Protein AF-A0A976DZR1-F1 (afdb_monomer)

Radius of gyration: 24.5 Å; Cα contacts (8 Å, |Δi|>4): 104; chains: 1; bounding box: 74×26×66 Å

Solvent-accessible surface area (backbone atoms only — not comparable to full-atom values): 6446 Å² total; per-residue (Å²): 135,86,80,87,80,67,80,66,65,65,58,56,63,63,57,64,70,70,69,59,78,80,74,78,88,52,82,44,44,59,67,32,44,51,52,14,53,54,25,48,75,69,68,35,23,69,60,14,25,54,23,19,54,58,19,30,75,50,37,74,83,40,61,70,42,53,50,51,25,41,55,17,28,50,70,68,71,46,60,77,64,21,72,38,91,96,42,32,72,59,33,46,51,54,47,23,52,53,33,40,74,75,68,37,51,65,68,17,44,60,67,73,71,111

Secondary structure (DSSP, 8-state):
------SSHHHHHHHGGGSS------SS-HHHHHHHHHHHHTT-HHHHHHHHHHHHTT-TT-HHHHHHHHHHHHHHT--GGGG-TTTHHHHHHHHHHHHHHTT-HHHHHHHHH-

Mean predicted aligned error: 11.4 Å

Nearest PDB structures (foldseek):
  6v8e-assembly2_F  TM=7.182E-01  e=2.861E-02  synthetic construct
  5lyn-assembly1_B  TM=6.765E-01  e=1.027E-01  Saccharomyces cerevisiae
  3fp4-assembly1_A  TM=6.500E-01  e=1.142E-01  Saccharomyces cerevisiae
  9f8w-assembly2_B  TM=6.121E-01  e=4.322E-01  Trypanosoma brucei
  4i1a-assembly3_A  TM=5.274E-01  e=3.635E+00  Bacillus subtilis subsp. subtilis str. 168

pLDDT: mean 82.34, std 17.87, range [44.31, 98.06]

Sequence (114 aa):
MPHPLSRTLTALALAAVLATPLRAEGDGDAGAYLAARVAESQNDFRAAAGWYGKAILADSGNLRLLEGALLSELGNGDFAIAATKGLEAFGLYHKALALASVGDLEGADEILSG

Foldseek 3Di:
DDDDDDPPVVVVVVVVVPPPPPPPPDLFPVVLCVQLVVCVVVLVLVSNLVSLVRRCVSPVPDVVSLVSNLVSCVSVVHLPSCVPPPNVVVSLQSNLV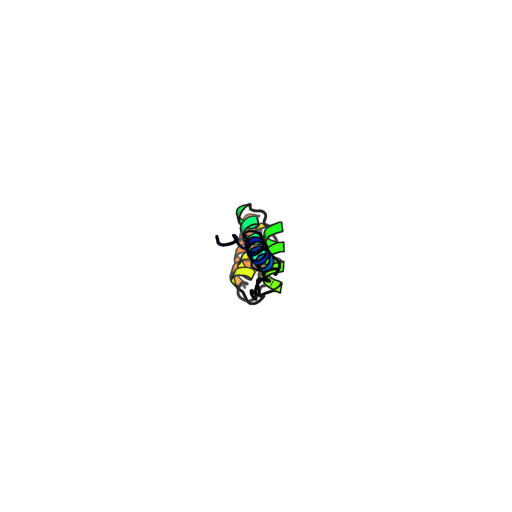VCVVVVNPVSSCVSVVD

Structure (mmCIF, N/CA/C/O backbone):
data_AF-A0A976DZR1-F1
#
_entry.id   AF-A0A976DZR1-F1
#
loop_
_atom_site.group_PDB
_atom_site.id
_atom_site.type_symbol
_atom_site.label_atom_id
_atom_site.label_alt_id
_atom_site.label_comp_id
_atom_site.label_asym_id
_atom_site.label_entity_id
_atom_site.label_seq_id
_atom_site.pdbx_PDB_ins_code
_atom_site.Cartn_x
_atom_site.Cartn_y
_atom_site.Cartn_z
_atom_site.occupancy
_atom_site.B_iso_or_equiv
_atom_site.auth_seq_id
_atom_site.auth_comp_id
_atom_site.auth_asym_id
_atom_site.auth_atom_id
_atom_site.pdbx_PDB_model_num
ATOM 1 N N . MET A 1 1 ? 58.078 -3.051 -47.154 1.00 47.75 1 MET A N 1
ATOM 2 C CA . MET A 1 1 ? 57.253 -2.023 -46.483 1.00 47.75 1 MET A CA 1
ATOM 3 C C . MET A 1 1 ? 55.889 -2.639 -46.199 1.00 47.75 1 MET A C 1
ATOM 5 O O . MET A 1 1 ? 55.279 -3.100 -47.154 1.00 47.75 1 MET A O 1
ATOM 9 N N . PRO A 1 2 ? 55.466 -2.784 -44.932 1.00 47.75 2 PRO A N 1
ATOM 10 C CA . PRO A 1 2 ? 54.218 -3.468 -44.588 1.00 47.75 2 PRO A CA 1
ATOM 11 C C . PRO A 1 2 ? 52.990 -2.593 -44.890 1.00 47.75 2 PRO A C 1
ATOM 13 O O . PRO A 1 2 ? 52.979 -1.402 -44.585 1.00 47.75 2 PRO A O 1
ATOM 16 N N . HIS A 1 3 ? 51.957 -3.192 -45.487 1.00 53.00 3 HIS A N 1
ATOM 17 C CA . HIS A 1 3 ? 50.659 -2.557 -45.717 1.00 53.00 3 HIS A CA 1
ATOM 18 C C . HIS A 1 3 ? 49.913 -2.378 -44.379 1.00 53.00 3 HIS A C 1
ATOM 20 O O . HIS A 1 3 ? 49.777 -3.358 -43.643 1.00 53.00 3 HIS A O 1
ATOM 26 N N . PRO A 1 4 ? 49.404 -1.177 -44.038 1.00 48.72 4 PRO A N 1
ATOM 27 C CA . PRO A 1 4 ? 48.595 -0.983 -42.841 1.00 48.72 4 PRO A CA 1
ATOM 28 C C . PRO A 1 4 ? 47.208 -1.601 -43.054 1.00 48.72 4 PRO A C 1
ATOM 30 O O . PRO A 1 4 ? 46.309 -0.994 -43.635 1.00 48.72 4 PRO A O 1
ATOM 33 N N . LEU A 1 5 ? 47.038 -2.838 -42.590 1.00 55.41 5 LEU A N 1
ATOM 34 C CA . LEU A 1 5 ? 45.735 -3.475 -42.472 1.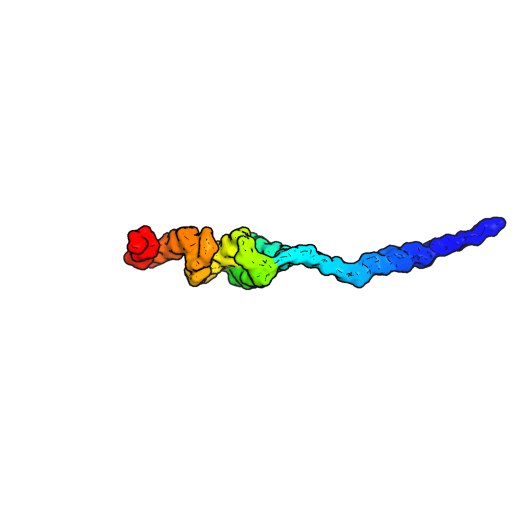00 55.41 5 LEU A CA 1
ATOM 35 C C . LEU A 1 5 ? 44.867 -2.702 -41.466 1.00 55.41 5 LEU A C 1
ATOM 37 O O . LEU A 1 5 ? 45.193 -2.588 -40.290 1.00 55.41 5 LEU A O 1
ATOM 41 N N . SER A 1 6 ? 43.719 -2.243 -41.964 1.00 57.09 6 SER A N 1
ATOM 42 C CA . SER A 1 6 ? 42.437 -2.273 -41.263 1.00 57.09 6 SER A CA 1
ATOM 43 C C . SER A 1 6 ? 42.300 -1.472 -39.958 1.00 57.09 6 SER A C 1
ATOM 45 O O . SER A 1 6 ? 42.335 -2.015 -38.856 1.00 57.09 6 SER A O 1
ATOM 47 N N . ARG A 1 7 ? 41.958 -0.184 -40.092 1.00 53.38 7 ARG A N 1
ATOM 48 C CA . ARG A 1 7 ? 41.285 0.583 -39.020 1.00 53.38 7 ARG A CA 1
ATOM 49 C C . ARG A 1 7 ? 39.755 0.532 -39.125 1.00 53.38 7 ARG A C 1
ATOM 51 O O . ARG A 1 7 ? 39.067 0.926 -38.193 1.00 53.38 7 ARG A O 1
ATOM 58 N N . THR A 1 8 ? 39.219 0.052 -40.249 1.00 49.66 8 THR A N 1
ATOM 59 C CA . THR A 1 8 ? 37.775 0.018 -40.519 1.00 49.66 8 THR A CA 1
ATOM 60 C C . THR A 1 8 ? 37.100 -1.266 -40.037 1.00 49.66 8 THR A C 1
ATOM 62 O O . THR A 1 8 ? 35.947 -1.202 -39.623 1.00 49.66 8 THR A O 1
ATOM 65 N N . LEU A 1 9 ? 37.795 -2.414 -39.996 1.00 50.41 9 LEU A N 1
ATOM 66 C CA . LEU A 1 9 ? 37.182 -3.661 -39.501 1.00 50.41 9 LEU A CA 1
ATOM 67 C C . LEU A 1 9 ? 37.033 -3.679 -37.973 1.00 50.41 9 LEU A C 1
ATOM 69 O O . LEU A 1 9 ? 36.122 -4.316 -37.453 1.00 50.41 9 LEU A O 1
ATOM 73 N N . THR A 1 10 ? 37.861 -2.929 -37.243 1.00 47.38 10 THR A N 1
ATOM 74 C CA . THR A 1 10 ? 37.786 -2.841 -35.776 1.00 47.38 10 THR A CA 1
ATOM 75 C C . THR A 1 10 ? 36.565 -2.053 -35.292 1.00 47.38 10 THR A C 1
ATOM 77 O O . THR A 1 10 ? 36.083 -2.294 -34.191 1.00 47.38 10 THR A O 1
ATOM 80 N N . ALA A 1 11 ? 36.025 -1.144 -36.113 1.00 46.78 11 ALA A N 1
ATOM 81 C CA . ALA A 1 11 ? 34.841 -0.359 -35.762 1.00 46.78 11 ALA A CA 1
ATOM 82 C C . ALA A 1 11 ? 33.529 -1.152 -35.911 1.00 46.78 11 ALA A C 1
ATOM 84 O O . ALA A 1 11 ? 32.578 -0.908 -35.173 1.00 46.78 11 ALA A O 1
ATOM 85 N N . LEU A 1 12 ? 33.475 -2.134 -36.820 1.00 48.88 12 LEU A N 1
ATOM 86 C CA . LEU A 1 12 ? 32.256 -2.916 -37.052 1.00 48.88 12 LEU A CA 1
ATOM 87 C C . LEU A 1 12 ? 32.038 -4.007 -35.990 1.00 48.88 12 LEU A C 1
ATOM 89 O O . LEU A 1 12 ? 30.900 -4.322 -35.655 1.00 48.88 12 LEU A O 1
ATOM 93 N N . ALA A 1 13 ? 33.117 -4.543 -35.413 1.00 51.59 13 ALA A N 1
ATOM 94 C CA . ALA A 1 13 ? 33.026 -5.553 -34.358 1.00 51.59 13 ALA A CA 1
ATOM 95 C C . ALA A 1 13 ? 32.511 -4.980 -33.022 1.00 51.59 13 ALA A C 1
ATOM 97 O O . ALA A 1 13 ? 31.865 -5.694 -32.260 1.00 51.59 13 ALA A O 1
ATOM 98 N N . LEU A 1 14 ? 32.735 -3.686 -32.754 1.00 44.31 14 LEU A N 1
ATOM 99 C CA . LEU A 1 14 ? 32.268 -3.036 -31.524 1.00 44.31 14 LEU A CA 1
ATOM 100 C C . LEU A 1 14 ? 30.788 -2.614 -31.595 1.00 44.31 14 LEU A C 1
ATOM 102 O O . LEU A 1 14 ? 30.123 -2.533 -30.567 1.00 44.31 14 LEU A O 1
ATOM 106 N N . ALA A 1 15 ? 30.244 -2.402 -32.798 1.00 49.69 15 ALA A N 1
ATOM 107 C CA . ALA A 1 15 ? 28.832 -2.063 -32.988 1.00 49.69 15 ALA A CA 1
ATOM 108 C C . ALA A 1 15 ? 27.894 -3.284 -32.894 1.00 49.69 15 ALA A C 1
ATOM 110 O O . ALA A 1 15 ? 26.722 -3.133 -32.560 1.00 49.69 15 ALA A O 1
ATOM 111 N N . ALA A 1 16 ? 28.400 -4.498 -33.142 1.00 51.47 16 ALA A N 1
ATOM 112 C CA . ALA A 1 16 ? 27.588 -5.716 -33.109 1.00 51.47 16 ALA A CA 1
ATOM 113 C C . ALA A 1 16 ? 27.215 -6.178 -31.684 1.00 51.47 16 ALA A C 1
ATOM 115 O O . ALA A 1 16 ? 26.233 -6.894 -31.516 1.00 51.47 16 ALA A O 1
ATOM 116 N N . VAL A 1 17 ? 27.951 -5.746 -30.652 1.00 53.22 17 VAL A N 1
ATOM 117 C CA . VAL A 1 17 ? 27.687 -6.127 -29.248 1.00 53.22 17 VAL A CA 1
ATOM 118 C C . VAL A 1 17 ? 26.547 -5.305 -28.620 1.00 53.22 17 VAL A C 1
ATOM 120 O O . VAL A 1 17 ? 25.934 -5.742 -27.654 1.00 53.22 17 VAL A O 1
ATOM 123 N N . LEU A 1 18 ? 26.198 -4.144 -29.185 1.00 52.41 18 LEU A N 1
ATOM 124 C CA . LEU A 1 18 ? 25.165 -3.245 -28.638 1.00 52.41 18 LEU A CA 1
ATOM 125 C C . LEU A 1 18 ? 23.751 -3.501 -29.188 1.00 52.41 18 LEU A C 1
ATOM 127 O O . LEU A 1 18 ? 22.797 -2.876 -28.732 1.00 52.41 18 LEU A O 1
ATOM 131 N N . ALA A 1 19 ? 23.603 -4.391 -30.175 1.00 52.66 19 ALA A N 1
ATOM 132 C CA . ALA A 1 19 ? 22.325 -4.635 -30.848 1.00 52.66 19 ALA A CA 1
ATOM 133 C C . ALA A 1 19 ? 21.481 -5.746 -30.203 1.00 52.66 19 ALA A C 1
ATOM 135 O O . ALA A 1 19 ? 20.320 -5.922 -30.572 1.00 52.66 19 ALA A O 1
ATOM 136 N N . THR A 1 20 ? 22.022 -6.492 -29.237 1.00 55.41 20 THR A N 1
ATOM 137 C CA . THR A 1 20 ? 21.189 -7.356 -28.401 1.00 55.41 20 THR A CA 1
ATOM 138 C C . THR A 1 20 ? 20.507 -6.466 -27.369 1.00 55.41 20 THR A C 1
ATOM 140 O O . THR A 1 20 ? 21.218 -5.909 -26.527 1.00 55.41 20 THR A O 1
ATOM 143 N N . PRO A 1 21 ? 19.169 -6.301 -27.378 1.00 57.06 21 PRO A N 1
ATOM 144 C CA . PRO A 1 21 ? 18.520 -5.735 -26.210 1.00 57.06 21 PRO A CA 1
ATOM 145 C C . PRO A 1 21 ? 18.925 -6.625 -25.036 1.00 57.06 21 PRO A C 1
ATOM 147 O O . PRO A 1 21 ? 18.640 -7.824 -25.053 1.00 57.06 21 PRO A O 1
ATOM 150 N N . LEU A 1 22 ? 19.634 -6.063 -24.051 1.00 52.31 22 LEU A N 1
ATOM 151 C CA . LEU A 1 22 ? 19.730 -6.696 -22.746 1.00 52.31 22 LEU A CA 1
ATOM 152 C C . LEU A 1 22 ? 18.289 -6.803 -22.255 1.00 52.31 22 LEU A C 1
ATOM 154 O O . LEU A 1 22 ? 17.725 -5.846 -21.725 1.00 52.31 22 LEU A O 1
ATOM 158 N N . ARG A 1 23 ? 17.658 -7.954 -22.483 1.00 56.78 23 ARG A N 1
ATOM 159 C CA . ARG A 1 23 ? 16.525 -8.343 -21.667 1.00 56.78 23 ARG A CA 1
ATOM 160 C C . ARG A 1 23 ? 17.111 -8.486 -20.275 1.00 56.78 23 ARG A C 1
ATOM 162 O O . ARG A 1 23 ? 17.881 -9.404 -20.015 1.00 56.78 23 ARG A O 1
ATOM 169 N N . ALA A 1 24 ? 16.818 -7.513 -19.421 1.00 52.94 24 ALA A N 1
ATOM 170 C CA . ALA A 1 24 ? 16.957 -7.695 -17.995 1.00 52.94 24 ALA A CA 1
ATOM 171 C C . ALA A 1 24 ? 15.966 -8.803 -17.614 1.00 52.94 24 ALA A C 1
ATOM 173 O O . ALA A 1 24 ? 14.802 -8.532 -17.341 1.00 52.94 24 ALA A O 1
ATOM 174 N N . GLU A 1 25 ? 16.402 -10.060 -17.694 1.00 48.28 25 GLU A N 1
ATOM 175 C CA . GLU A 1 25 ? 15.747 -11.188 -17.032 1.00 48.28 25 GLU A CA 1
ATOM 176 C C . GLU A 1 25 ? 16.009 -11.041 -15.532 1.00 48.28 25 GLU A C 1
ATOM 178 O O . GLU A 1 25 ? 16.868 -11.692 -14.944 1.00 48.28 25 GLU A O 1
ATOM 183 N N . GLY A 1 26 ? 15.322 -10.076 -14.929 1.00 52.91 26 GLY A N 1
ATOM 184 C CA . GLY A 1 26 ? 15.053 -10.065 -13.505 1.00 52.91 26 GLY A CA 1
ATOM 185 C C . GLY A 1 26 ? 13.623 -10.543 -13.320 1.00 52.91 26 GLY A C 1
ATOM 186 O O . GLY A 1 26 ? 12.726 -10.045 -13.992 1.00 52.91 26 GLY A O 1
ATOM 187 N N . ASP A 1 27 ? 13.418 -11.481 -12.403 1.00 58.47 27 ASP A N 1
ATOM 188 C CA . ASP A 1 27 ? 12.112 -12.057 -12.040 1.00 58.47 27 ASP A CA 1
ATOM 189 C C . ASP A 1 27 ? 11.108 -11.004 -11.498 1.00 58.47 27 ASP A C 1
ATOM 191 O O . ASP A 1 27 ? 9.943 -11.290 -11.266 1.00 58.47 27 ASP A O 1
ATOM 195 N N . GLY A 1 28 ? 11.541 -9.745 -11.334 1.00 65.44 28 GLY A N 1
ATOM 196 C CA . GLY A 1 28 ? 10.702 -8.598 -10.992 1.00 65.44 28 GLY A CA 1
ATOM 197 C C . GLY A 1 28 ? 10.882 -7.439 -11.976 1.00 65.44 28 GLY A C 1
ATOM 198 O O . GLY A 1 28 ? 11.991 -7.178 -12.451 1.00 65.44 28 GLY A O 1
ATOM 199 N N . ASP A 1 29 ? 9.804 -6.690 -12.247 1.00 87.00 29 ASP A N 1
ATOM 200 C CA . ASP A 1 29 ? 9.847 -5.454 -13.045 1.00 87.00 29 ASP A CA 1
ATOM 201 C C . ASP A 1 29 ? 10.539 -4.334 -12.244 1.00 87.00 29 ASP A C 1
ATOM 203 O O . ASP A 1 29 ? 9.913 -3.438 -11.671 1.00 87.00 29 ASP A O 1
ATOM 207 N N . ALA A 1 30 ? 11.871 -4.404 -12.179 1.00 86.31 30 ALA A N 1
ATOM 208 C CA . ALA A 1 30 ? 12.712 -3.436 -11.482 1.00 86.31 30 ALA A CA 1
ATOM 209 C C . ALA A 1 30 ? 12.528 -2.009 -12.029 1.00 86.31 30 ALA A C 1
ATOM 211 O O . ALA A 1 30 ? 12.678 -1.042 -11.284 1.00 86.31 30 ALA A O 1
ATOM 212 N N . GLY A 1 31 ? 12.166 -1.868 -13.309 1.00 90.69 31 GLY A N 1
ATOM 213 C CA . GLY A 1 31 ? 11.839 -0.580 -13.917 1.00 90.69 31 GLY A CA 1
ATOM 214 C C . GLY A 1 31 ? 10.565 0.019 -13.326 1.00 90.69 31 GLY A C 1
ATOM 215 O O . GLY A 1 31 ? 10.568 1.186 -12.937 1.00 90.69 31 GLY A O 1
ATOM 216 N N . ALA A 1 32 ? 9.505 -0.782 -13.195 1.00 95.31 32 ALA A N 1
ATOM 217 C CA . ALA A 1 32 ? 8.274 -0.364 -12.530 1.00 95.31 32 ALA A CA 1
ATOM 218 C C . ALA A 1 32 ? 8.514 -0.024 -11.054 1.00 95.31 32 ALA A C 1
ATOM 220 O O . ALA A 1 32 ? 8.067 1.025 -10.600 1.00 95.31 32 ALA A O 1
ATOM 221 N N . TYR A 1 33 ? 9.291 -0.831 -10.324 1.00 93.44 33 TYR A N 1
ATOM 222 C CA . TYR A 1 33 ? 9.653 -0.503 -8.941 1.00 93.44 33 TYR A CA 1
ATOM 223 C C . TYR A 1 33 ? 10.377 0.847 -8.840 1.00 93.44 33 TYR A C 1
ATOM 225 O O . TYR A 1 33 ? 9.994 1.698 -8.042 1.00 93.44 33 TYR A O 1
ATOM 233 N N . LEU A 1 34 ? 11.398 1.088 -9.668 1.00 95.00 34 LEU A N 1
ATOM 234 C CA . LEU A 1 34 ? 12.127 2.359 -9.655 1.00 95.00 34 LEU A CA 1
ATOM 235 C C . LEU A 1 34 ? 11.233 3.545 -10.036 1.00 95.00 34 LEU A C 1
ATOM 237 O O . LEU A 1 34 ? 11.318 4.590 -9.394 1.00 95.00 34 LEU A O 1
ATOM 241 N N . ALA A 1 35 ? 10.360 3.387 -11.033 1.00 96.69 35 ALA A N 1
ATOM 242 C CA . ALA A 1 35 ? 9.387 4.413 -11.400 1.00 96.69 35 ALA A CA 1
ATOM 243 C C . ALA A 1 35 ? 8.441 4.735 -10.234 1.00 96.69 35 ALA A C 1
ATOM 245 O O . ALA A 1 35 ? 8.186 5.909 -9.966 1.00 96.69 35 ALA A O 1
ATOM 246 N N . ALA A 1 36 ? 8.002 3.714 -9.491 1.00 97.00 36 ALA A N 1
ATOM 247 C CA . ALA A 1 36 ? 7.201 3.895 -8.288 1.00 97.00 36 ALA A CA 1
ATOM 248 C C . ALA A 1 36 ? 7.957 4.704 -7.223 1.00 97.00 36 ALA A C 1
ATOM 250 O O . ALA A 1 36 ? 7.428 5.685 -6.713 1.00 97.00 36 ALA A O 1
ATOM 251 N N . ARG A 1 37 ? 9.228 4.374 -6.957 1.00 95.50 37 ARG A N 1
ATOM 252 C CA . ARG A 1 37 ? 10.076 5.108 -5.997 1.00 95.50 37 ARG A CA 1
ATOM 253 C C . ARG A 1 37 ? 10.313 6.562 -6.395 1.00 95.50 37 ARG A C 1
ATOM 255 O O . ARG A 1 37 ? 10.361 7.438 -5.534 1.00 95.50 37 ARG A O 1
ATOM 262 N N . VAL A 1 38 ? 10.483 6.829 -7.689 1.00 97.19 38 VAL A N 1
ATOM 263 C CA . VAL A 1 38 ? 10.610 8.201 -8.199 1.00 97.19 38 VAL A CA 1
ATOM 264 C C . VAL A 1 38 ? 9.300 8.962 -7.994 1.00 97.19 38 VAL A C 1
ATOM 266 O O . VAL A 1 38 ? 9.339 10.070 -7.464 1.00 97.19 38 VAL A O 1
ATOM 269 N N . ALA A 1 39 ? 8.157 8.364 -8.336 1.00 98.00 39 ALA A N 1
ATOM 270 C CA . ALA A 1 39 ? 6.845 8.968 -8.115 1.00 98.00 39 ALA A CA 1
ATOM 271 C C . ALA A 1 39 ? 6.575 9.236 -6.620 1.00 98.00 39 ALA A C 1
ATOM 273 O O . ALA A 1 39 ? 6.187 10.347 -6.263 1.00 98.00 39 ALA A O 1
ATOM 274 N N . GLU A 1 40 ? 6.892 8.284 -5.732 1.00 94.25 40 GLU A N 1
ATOM 275 C CA . GLU A 1 40 ? 6.836 8.470 -4.272 1.00 94.25 40 GLU A CA 1
ATOM 276 C C . GLU A 1 40 ? 7.681 9.662 -3.815 1.00 94.25 40 GLU A C 1
ATOM 278 O O . GLU A 1 40 ? 7.212 10.489 -3.039 1.00 94.25 40 GLU A O 1
ATOM 283 N N . SER A 1 41 ? 8.919 9.790 -4.312 1.00 95.50 41 SER A N 1
ATOM 284 C CA . SER A 1 41 ? 9.803 10.908 -3.943 1.00 95.50 41 SER A CA 1
ATOM 285 C C . SER A 1 41 ? 9.245 12.276 -4.355 1.00 95.50 41 SER A C 1
ATOM 287 O O . SER A 1 41 ? 9.632 13.302 -3.797 1.00 95.50 41 SER A O 1
ATOM 289 N N . GLN A 1 42 ? 8.323 12.283 -5.318 1.00 97.19 42 GLN A N 1
ATOM 290 C CA . GLN A 1 42 ? 7.619 13.461 -5.813 1.00 97.19 42 GLN A CA 1
ATOM 291 C C . GLN A 1 42 ? 6.234 13.634 -5.168 1.00 97.19 42 GLN A C 1
ATOM 293 O O . GLN A 1 42 ? 5.541 14.596 -5.490 1.00 97.19 42 GLN A O 1
ATOM 298 N N . ASN A 1 43 ? 5.847 12.758 -4.234 1.00 95.38 43 ASN A N 1
ATOM 299 C CA . ASN A 1 43 ? 4.506 12.663 -3.645 1.00 95.38 43 ASN A CA 1
ATOM 300 C C . ASN A 1 43 ? 3.390 12.416 -4.681 1.00 95.38 43 ASN A C 1
ATOM 302 O O . ASN A 1 43 ? 2.221 12.692 -4.413 1.00 95.38 43 ASN A O 1
ATOM 306 N N . ASP A 1 44 ? 3.726 11.888 -5.862 1.00 98.06 44 ASP A N 1
ATOM 307 C CA . ASP A 1 44 ? 2.737 11.446 -6.847 1.00 98.06 44 ASP A CA 1
ATOM 308 C C . ASP A 1 44 ? 2.294 10.017 -6.515 1.00 98.06 44 ASP A C 1
ATOM 310 O O . ASP A 1 44 ? 2.712 9.028 -7.124 1.00 98.06 44 ASP A O 1
ATOM 314 N N . PHE A 1 45 ? 1.455 9.914 -5.486 1.00 96.75 45 PHE A N 1
ATOM 315 C CA . PHE A 1 45 ? 0.975 8.638 -4.963 1.00 96.75 45 PHE A CA 1
ATOM 316 C C . PHE A 1 45 ? 0.077 7.884 -5.949 1.00 96.75 45 PHE A C 1
ATOM 318 O O . PHE A 1 45 ? 0.029 6.654 -5.935 1.00 96.75 45 PHE A O 1
ATOM 325 N N . ARG A 1 46 ? -0.587 8.592 -6.869 1.00 96.94 46 ARG A N 1
ATOM 326 C CA . ARG A 1 46 ? -1.391 7.972 -7.927 1.00 96.94 46 ARG A CA 1
ATOM 327 C C . ARG A 1 46 ? -0.506 7.251 -8.935 1.00 96.94 46 ARG A C 1
ATOM 329 O O . ARG A 1 46 ? -0.786 6.103 -9.281 1.00 96.94 46 ARG A O 1
ATOM 336 N N . ALA A 1 47 ? 0.553 7.905 -9.409 1.00 97.94 47 ALA A N 1
ATOM 337 C CA . ALA A 1 47 ? 1.509 7.261 -10.299 1.00 97.94 47 ALA A CA 1
ATOM 338 C C . ALA A 1 47 ? 2.259 6.134 -9.577 1.00 97.94 47 ALA A C 1
ATOM 340 O O . ALA A 1 47 ? 2.415 5.050 -10.141 1.00 97.94 47 ALA A O 1
ATOM 341 N N . ALA A 1 48 ? 2.677 6.360 -8.327 1.00 97.88 48 ALA A N 1
ATOM 342 C CA . ALA A 1 48 ? 3.366 5.356 -7.521 1.00 97.88 48 ALA A CA 1
ATOM 343 C C . ALA A 1 48 ? 2.533 4.077 -7.361 1.00 97.88 48 ALA A C 1
ATOM 345 O O . ALA A 1 48 ? 3.033 2.992 -7.659 1.00 97.88 48 ALA A O 1
ATOM 346 N N . ALA A 1 49 ? 1.252 4.201 -7.000 1.00 96.00 49 ALA A N 1
ATOM 347 C CA . ALA A 1 49 ? 0.334 3.072 -6.879 1.00 96.00 49 ALA A CA 1
ATOM 348 C C . ALA A 1 49 ? 0.218 2.268 -8.185 1.00 96.00 49 ALA A C 1
ATOM 350 O O . ALA A 1 49 ? 0.350 1.044 -8.178 1.00 96.00 49 ALA A O 1
ATOM 351 N N . GLY A 1 50 ? 0.070 2.947 -9.329 1.00 95.56 50 GLY A N 1
ATOM 352 C CA . GLY A 1 50 ? 0.022 2.287 -10.637 1.00 95.56 50 GLY A CA 1
ATOM 353 C C . GLY A 1 50 ? 1.309 1.524 -10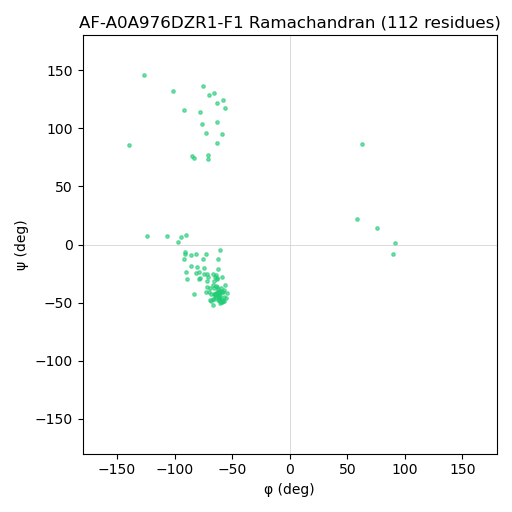.975 1.00 95.56 50 GLY A C 1
ATOM 354 O O . GLY A 1 50 ? 1.259 0.393 -11.468 1.00 95.56 50 GLY A O 1
ATOM 355 N N . TRP A 1 51 ? 2.472 2.109 -10.680 1.00 97.50 51 TRP A N 1
ATOM 356 C CA . TRP A 1 51 ? 3.766 1.470 -10.918 1.00 97.50 51 TRP A CA 1
ATOM 357 C C . TRP A 1 51 ? 4.035 0.296 -9.973 1.00 97.50 51 TRP A C 1
ATOM 359 O O . TRP A 1 51 ? 4.499 -0.749 -10.435 1.00 97.50 51 TRP A O 1
ATOM 369 N N . TYR A 1 52 ? 3.697 0.410 -8.687 1.00 95.69 52 TYR A N 1
ATOM 370 C CA . TYR A 1 52 ?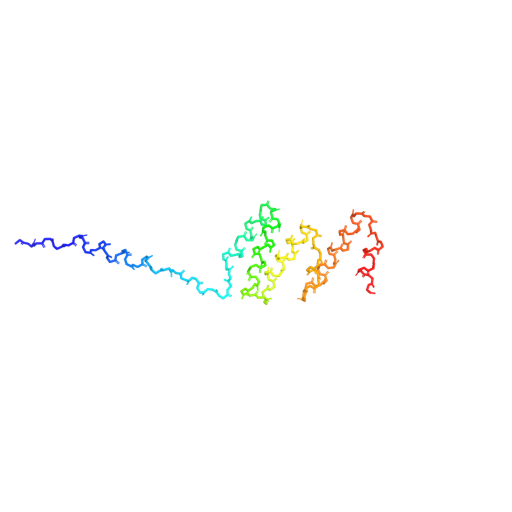 3.767 -0.727 -7.768 1.00 95.69 52 TYR A CA 1
ATOM 371 C C . TYR A 1 52 ? 2.805 -1.837 -8.165 1.00 95.69 52 TYR A C 1
ATOM 373 O O . TYR A 1 52 ? 3.213 -2.994 -8.183 1.00 95.69 52 TYR A O 1
ATOM 381 N N . GLY A 1 53 ? 1.575 -1.504 -8.564 1.00 93.12 53 GLY A N 1
ATOM 382 C CA . GLY A 1 53 ? 0.617 -2.475 -9.090 1.00 93.12 53 GLY A CA 1
ATOM 383 C C . GLY A 1 53 ? 1.197 -3.261 -10.265 1.00 93.12 53 GLY A C 1
ATOM 384 O O . GLY A 1 53 ? 1.090 -4.484 -10.305 1.00 93.12 53 GLY A O 1
ATOM 385 N N . LYS A 1 54 ? 1.913 -2.588 -11.173 1.00 94.50 54 LYS A N 1
ATOM 386 C CA . LYS A 1 54 ? 2.638 -3.256 -12.261 1.00 94.50 54 LYS A CA 1
ATOM 387 C C . LYS A 1 54 ? 3.777 -4.150 -11.753 1.00 94.50 54 LYS A C 1
ATOM 389 O O . LYS A 1 54 ? 3.929 -5.260 -12.254 1.00 94.50 54 LYS A O 1
ATOM 394 N N . ALA A 1 55 ? 4.561 -3.699 -10.774 1.00 93.50 55 ALA A N 1
ATOM 395 C CA . ALA A 1 55 ? 5.658 -4.484 -10.203 1.00 93.50 55 ALA A CA 1
ATOM 396 C C . ALA A 1 55 ? 5.162 -5.744 -9.462 1.00 93.50 55 ALA A C 1
ATOM 398 O O . ALA A 1 55 ? 5.772 -6.804 -9.579 1.00 93.50 55 ALA A O 1
ATOM 399 N N . ILE A 1 56 ? 4.026 -5.652 -8.762 1.00 91.94 56 ILE A N 1
ATOM 400 C CA . ILE A 1 56 ? 3.380 -6.763 -8.041 1.00 91.94 56 ILE A CA 1
ATOM 401 C C . ILE A 1 56 ? 2.933 -7.874 -8.999 1.00 91.94 56 ILE A C 1
ATOM 403 O O . ILE A 1 56 ? 2.935 -9.039 -8.616 1.00 91.94 56 ILE A O 1
ATOM 407 N N . LEU A 1 57 ? 2.587 -7.554 -10.252 1.00 90.38 57 LEU A N 1
ATOM 408 C CA . LEU A 1 57 ? 2.262 -8.581 -11.252 1.00 90.38 57 LEU A CA 1
ATOM 409 C C . LEU A 1 57 ? 3.457 -9.479 -11.592 1.00 90.38 57 LEU A C 1
ATOM 411 O O . LEU A 1 57 ? 3.250 -10.611 -12.019 1.00 90.38 57 LEU A O 1
ATOM 415 N N . ALA A 1 58 ? 4.682 -8.971 -11.436 1.00 88.50 58 ALA A N 1
ATOM 416 C CA . ALA A 1 58 ? 5.896 -9.751 -11.648 1.00 88.50 58 ALA A CA 1
ATOM 417 C C . ALA A 1 58 ? 6.259 -10.572 -10.401 1.00 88.50 58 ALA A C 1
ATOM 419 O O . ALA A 1 58 ? 6.576 -11.748 -10.522 1.00 88.50 58 ALA A O 1
ATOM 420 N N . ASP A 1 59 ? 6.150 -9.978 -9.208 1.00 88.00 59 ASP A N 1
ATOM 421 C CA . ASP A 1 59 ? 6.463 -10.646 -7.940 1.00 88.00 59 ASP A CA 1
ATOM 422 C C . ASP A 1 59 ? 5.446 -10.272 -6.849 1.00 88.00 59 ASP A C 1
ATOM 424 O O . ASP A 1 59 ? 5.642 -9.356 -6.045 1.00 88.00 59 ASP A O 1
ATOM 428 N N . SER A 1 60 ? 4.328 -11.000 -6.817 1.00 87.69 60 SER A N 1
ATOM 429 C CA . SER A 1 60 ? 3.227 -10.732 -5.884 1.00 87.69 60 SER A CA 1
ATOM 430 C C . SER A 1 60 ? 3.517 -11.170 -4.448 1.00 87.69 60 SER A C 1
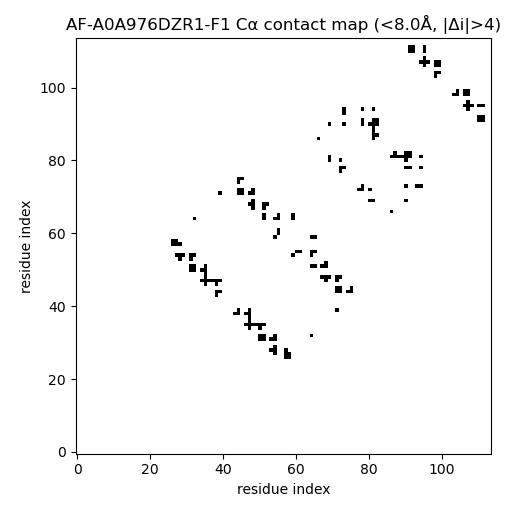ATOM 432 O O . SER A 1 60 ? 2.757 -10.837 -3.541 1.00 87.69 60 SER A O 1
ATOM 434 N N . GLY A 1 61 ? 4.578 -11.954 -4.232 1.00 88.19 61 GLY A N 1
ATOM 435 C CA . GLY A 1 61 ? 5.023 -12.384 -2.905 1.00 88.19 61 GLY A CA 1
ATOM 436 C C . GLY A 1 61 ? 5.953 -11.376 -2.231 1.00 88.19 61 GLY A C 1
ATOM 437 O O . GLY A 1 61 ? 6.279 -11.524 -1.052 1.00 88.19 61 GLY A O 1
ATOM 438 N N . ASN A 1 62 ? 6.387 -10.349 -2.961 1.00 89.81 62 ASN A N 1
ATOM 439 C CA . ASN A 1 62 ? 7.340 -9.377 -2.464 1.00 89.81 62 ASN A CA 1
ATOM 440 C C . ASN A 1 62 ? 6.691 -8.380 -1.507 1.00 89.81 62 ASN A C 1
ATOM 442 O O . ASN A 1 62 ? 6.050 -7.412 -1.926 1.00 89.81 62 ASN A O 1
ATOM 446 N N . LEU A 1 63 ? 6.929 -8.566 -0.209 1.00 89.50 63 LEU A N 1
ATOM 447 C CA . LEU A 1 63 ? 6.371 -7.688 0.818 1.00 89.50 63 LEU A CA 1
ATOM 448 C C . LEU A 1 63 ? 6.738 -6.215 0.594 1.00 89.50 63 LEU A C 1
ATOM 450 O O . LEU A 1 63 ? 5.903 -5.346 0.801 1.00 89.50 63 LEU A O 1
ATOM 454 N N . ARG A 1 64 ? 7.938 -5.923 0.076 1.00 90.38 64 ARG A N 1
ATOM 455 C CA . ARG A 1 64 ? 8.362 -4.543 -0.204 1.00 90.38 64 ARG A CA 1
ATOM 456 C C . ARG A 1 64 ? 7.495 -3.870 -1.268 1.00 90.38 64 ARG A C 1
ATOM 458 O O . ARG A 1 64 ? 7.259 -2.668 -1.186 1.00 90.38 64 ARG A O 1
ATOM 465 N N . LEU A 1 65 ? 7.062 -4.619 -2.283 1.00 93.12 65 LEU A N 1
ATOM 466 C CA . LEU A 1 65 ? 6.189 -4.086 -3.330 1.00 93.12 65 LEU A CA 1
ATOM 467 C C . LEU A 1 65 ? 4.775 -3.864 -2.789 1.00 93.12 65 LEU A C 1
ATOM 469 O O . LEU A 1 65 ? 4.177 -2.826 -3.061 1.00 93.12 65 LEU A O 1
ATOM 473 N N . LEU A 1 66 ? 4.281 -4.804 -1.980 1.00 92.56 66 LEU A N 1
ATOM 474 C CA . LEU A 1 66 ? 2.981 -4.701 -1.316 1.00 92.56 66 LEU A CA 1
ATOM 475 C C . LEU A 1 66 ? 2.930 -3.517 -0.335 1.00 92.56 66 LEU A C 1
ATOM 477 O O . LEU A 1 66 ? 1.961 -2.764 -0.342 1.00 92.56 66 LEU A O 1
ATOM 481 N N . GLU A 1 67 ? 3.983 -3.308 0.459 1.00 91.69 67 GLU A N 1
ATOM 482 C CA . GLU A 1 67 ? 4.117 -2.163 1.370 1.00 91.69 67 GLU A CA 1
ATOM 483 C C . GLU A 1 67 ? 4.108 -0.832 0.611 1.00 91.69 67 GLU A C 1
ATOM 485 O O . GLU A 1 67 ? 3.393 0.091 0.997 1.00 91.69 67 GLU A O 1
ATOM 490 N N . GLY A 1 68 ? 4.868 -0.732 -0.484 1.00 93.75 68 GLY A N 1
ATOM 491 C CA . GLY A 1 68 ? 4.905 0.472 -1.319 1.00 93.75 68 GLY A CA 1
ATOM 492 C C . GLY A 1 68 ? 3.554 0.788 -1.965 1.00 93.75 68 GLY A C 1
ATOM 493 O O . GLY A 1 68 ? 3.116 1.942 -1.956 1.00 93.75 68 GLY A O 1
ATOM 494 N N . ALA A 1 69 ? 2.851 -0.236 -2.462 1.00 94.44 69 ALA A N 1
ATOM 495 C CA . ALA A 1 69 ? 1.489 -0.086 -2.971 1.00 94.44 69 ALA A CA 1
ATOM 496 C C . ALA A 1 69 ? 0.528 0.392 -1.877 1.00 94.44 69 ALA A C 1
ATOM 498 O O . ALA A 1 69 ? -0.192 1.363 -2.087 1.00 94.44 69 ALA A O 1
ATOM 499 N N . LEU A 1 70 ? 0.562 -0.230 -0.695 1.00 93.38 70 LEU A N 1
ATOM 500 C CA . LEU A 1 70 ? -0.273 0.160 0.440 1.00 93.38 70 LEU A CA 1
ATOM 501 C C . LEU A 1 70 ? -0.019 1.611 0.852 1.00 93.38 70 LEU A C 1
ATOM 503 O O . LEU A 1 70 ? -0.967 2.376 0.960 1.00 93.38 70 LEU A O 1
ATOM 507 N N . LEU A 1 71 ? 1.237 2.023 1.024 1.00 92.88 71 LEU A N 1
ATOM 508 C CA . LEU A 1 71 ? 1.576 3.407 1.372 1.00 92.88 71 LEU A CA 1
ATOM 509 C C . LEU A 1 71 ? 1.117 4.411 0.310 1.00 92.88 71 LEU A C 1
ATOM 511 O O . LEU A 1 71 ? 0.608 5.477 0.654 1.00 92.88 71 LEU A O 1
ATOM 515 N N . SER A 1 72 ? 1.274 4.066 -0.968 1.00 95.69 72 SER A N 1
ATOM 516 C CA . SER A 1 72 ? 0.821 4.913 -2.074 1.00 95.69 72 SER A CA 1
ATOM 517 C C . SER A 1 72 ? -0.702 5.061 -2.068 1.00 95.69 72 SER A C 1
ATOM 519 O O . SER A 1 72 ? -1.215 6.171 -2.172 1.00 95.69 72 SER A O 1
ATOM 521 N N . GLU A 1 73 ? -1.444 3.973 -1.874 1.00 94.44 73 GLU A N 1
ATOM 522 C CA . GLU A 1 73 ? -2.907 4.035 -1.823 1.00 94.44 73 GLU A CA 1
ATOM 523 C C . GLU A 1 73 ? -3.422 4.751 -0.572 1.00 94.44 73 GLU A C 1
ATOM 525 O O . GLU A 1 73 ? -4.321 5.584 -0.677 1.00 94.44 73 GLU A O 1
ATOM 530 N N . LEU A 1 74 ? -2.776 4.567 0.584 1.00 91.75 74 LEU A N 1
ATOM 531 C CA . LEU A 1 74 ? -3.056 5.366 1.781 1.00 91.75 74 LEU A CA 1
ATOM 532 C C . LEU A 1 74 ? -2.853 6.866 1.513 1.00 91.75 74 LEU A C 1
ATOM 534 O O . LEU A 1 74 ? -3.678 7.680 1.926 1.00 91.75 74 LEU A O 1
ATOM 538 N N . GLY A 1 75 ? -1.799 7.235 0.778 1.00 91.12 75 GLY A N 1
ATOM 539 C CA . GLY A 1 75 ? -1.565 8.609 0.321 1.00 91.12 75 GLY A CA 1
ATOM 540 C C . GLY A 1 75 ? -2.645 9.133 -0.635 1.00 91.12 75 GLY A C 1
ATOM 541 O O . GLY A 1 75 ? -2.929 10.330 -0.639 1.00 91.12 75 GLY A O 1
ATOM 542 N N . ASN A 1 76 ? -3.294 8.247 -1.398 1.00 92.75 76 ASN A N 1
ATOM 543 C CA . ASN A 1 76 ? -4.465 8.564 -2.223 1.00 92.75 76 ASN A CA 1
ATOM 544 C C . ASN A 1 76 ? -5.786 8.587 -1.428 1.00 92.75 76 ASN A C 1
ATOM 546 O O . ASN A 1 76 ? -6.814 8.979 -1.985 1.00 92.75 76 ASN A O 1
ATOM 550 N N . GLY A 1 77 ? -5.779 8.171 -0.157 1.00 90.69 77 GLY A N 1
ATOM 551 C CA . GLY A 1 77 ? -6.982 7.966 0.651 1.00 90.69 77 GLY A CA 1
ATOM 552 C C . GLY A 1 77 ? -7.757 6.690 0.302 1.00 90.69 77 GLY A C 1
ATOM 553 O O . GLY A 1 77 ? -8.912 6.553 0.706 1.00 90.69 77 GLY A O 1
ATOM 554 N N . ASP A 1 78 ? -7.152 5.767 -0.447 1.00 91.19 78 ASP A N 1
ATOM 555 C CA . ASP A 1 78 ? -7.714 4.449 -0.718 1.00 91.19 78 ASP A CA 1
ATOM 556 C C . ASP A 1 78 ? -7.213 3.447 0.331 1.00 91.19 78 ASP A C 1
ATOM 558 O O . ASP A 1 78 ? -6.026 3.142 0.453 1.00 91.19 78 ASP A O 1
ATOM 562 N N . PHE A 1 79 ? -8.153 2.928 1.115 1.00 88.75 79 PHE A N 1
ATOM 563 C CA . PHE A 1 79 ? -7.884 1.981 2.191 1.00 88.75 79 PHE A CA 1
ATOM 564 C C . PHE A 1 79 ? -8.317 0.552 1.839 1.00 88.75 79 PHE A C 1
ATOM 566 O O . PHE A 1 79 ? -8.294 -0.315 2.710 1.00 88.75 79 PHE A O 1
ATOM 573 N N . ALA A 1 80 ? -8.734 0.265 0.602 1.00 85.12 80 ALA A N 1
ATOM 574 C CA . ALA A 1 80 ? -9.191 -1.071 0.210 1.00 85.12 80 ALA A CA 1
ATOM 575 C C . ALA A 1 80 ? -8.066 -2.112 0.311 1.00 85.12 80 ALA A C 1
ATOM 577 O O . ALA A 1 80 ? -8.288 -3.249 0.731 1.00 85.12 80 ALA A O 1
ATOM 578 N N . ILE A 1 81 ? -6.833 -1.703 0.000 1.00 77.81 81 ILE A N 1
ATOM 579 C CA . ILE A 1 81 ? -5.647 -2.563 0.071 1.00 77.81 81 ILE A CA 1
ATOM 580 C C . ILE A 1 81 ? -5.206 -2.860 1.517 1.00 77.81 81 ILE A C 1
ATOM 582 O O . ILE A 1 81 ? -4.383 -3.748 1.740 1.00 77.81 81 ILE A O 1
ATOM 586 N N . ALA A 1 82 ? -5.810 -2.210 2.521 1.00 75.81 82 ALA A N 1
ATOM 587 C CA . ALA A 1 82 ? -5.574 -2.494 3.935 1.00 75.81 82 ALA A CA 1
ATOM 588 C C . ALA A 1 82 ? -5.969 -3.918 4.358 1.00 75.81 82 ALA A C 1
ATOM 590 O O . ALA A 1 82 ? -5.592 -4.332 5.440 1.00 75.81 82 ALA A O 1
ATOM 591 N N . ALA A 1 83 ? -6.702 -4.676 3.538 1.00 77.06 83 ALA A N 1
ATOM 592 C CA . ALA A 1 83 ? -7.012 -6.088 3.790 1.00 77.06 83 ALA A CA 1
ATOM 593 C C . ALA A 1 83 ? -5.966 -7.061 3.202 1.00 77.06 83 ALA A C 1
ATOM 595 O O . ALA A 1 83 ? -6.192 -8.271 3.160 1.00 77.06 83 ALA A O 1
ATOM 596 N N . THR A 1 84 ? -4.836 -6.550 2.701 1.00 82.75 84 THR A N 1
ATOM 597 C CA . THR A 1 84 ? -3.778 -7.379 2.109 1.00 82.75 84 THR A CA 1
ATOM 598 C C . THR A 1 84 ? -3.141 -8.280 3.155 1.00 82.75 84 THR A C 1
ATOM 600 O O . THR A 1 84 ? -2.686 -7.809 4.198 1.00 82.75 84 THR A O 1
ATOM 603 N N . LYS A 1 85 ? -3.042 -9.574 2.831 1.00 83.38 85 LYS A N 1
ATOM 604 C CA . LYS A 1 85 ? -2.478 -10.579 3.729 1.00 83.38 85 LYS A CA 1
ATOM 605 C C . LYS A 1 85 ? -1.043 -10.256 4.143 1.00 83.38 85 LYS A C 1
ATOM 607 O O . LYS A 1 85 ? -0.169 -10.140 3.290 1.00 83.38 85 LYS A O 1
ATOM 612 N N . GLY A 1 86 ? -0.798 -10.183 5.447 1.00 84.50 86 GLY A N 1
ATOM 613 C CA . GLY A 1 86 ? 0.485 -9.813 6.046 1.00 84.50 86 GLY A CA 1
ATOM 614 C C . GLY A 1 86 ? 0.659 -8.313 6.305 1.00 84.50 86 GLY A C 1
ATOM 615 O O . GLY A 1 86 ? 1.630 -7.937 6.957 1.00 84.50 86 GLY A O 1
ATOM 616 N N . LEU A 1 87 ? -0.262 -7.466 5.839 1.00 87.88 87 LEU A N 1
ATOM 617 C CA . LEU A 1 87 ? -0.251 -6.014 6.045 1.00 87.88 87 LEU A CA 1
ATOM 618 C C . LEU A 1 87 ? -1.547 -5.502 6.690 1.00 87.88 87 LEU A C 1
ATOM 620 O O . LEU A 1 87 ? -1.713 -4.290 6.834 1.00 87.88 87 LEU A O 1
ATOM 624 N N . GLU A 1 88 ? -2.446 -6.396 7.113 1.00 88.75 88 GLU A N 1
ATOM 625 C CA . GLU A 1 88 ? -3.788 -6.028 7.564 1.00 88.75 88 GLU A CA 1
ATOM 626 C C . GLU A 1 88 ? -3.751 -5.086 8.758 1.00 88.75 88 GLU A C 1
ATOM 628 O O . GLU A 1 88 ? -4.362 -4.022 8.739 1.00 88.75 88 GLU A O 1
ATOM 633 N N 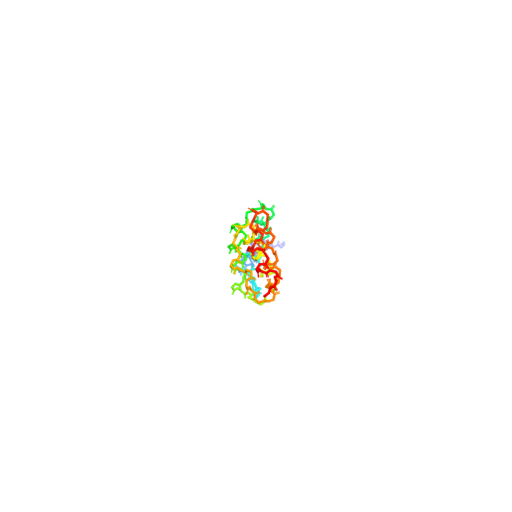. ALA A 1 89 ? -2.971 -5.441 9.780 1.00 89.19 89 ALA A N 1
ATOM 634 C CA . ALA A 1 89 ? -2.843 -4.627 10.982 1.00 89.19 89 ALA A CA 1
ATOM 635 C C . ALA A 1 89 ? -2.318 -3.217 10.668 1.00 89.19 89 ALA A C 1
ATOM 637 O O . ALA A 1 89 ? -2.818 -2.238 11.216 1.00 89.19 89 ALA A O 1
ATOM 638 N N . PHE A 1 90 ? -1.345 -3.102 9.757 1.00 88.44 90 PHE A N 1
ATOM 639 C CA . PHE A 1 90 ? -0.791 -1.814 9.345 1.00 88.44 90 PHE A CA 1
ATOM 640 C C . PHE A 1 90 ? -1.840 -0.981 8.602 1.00 88.44 90 PHE A C 1
ATOM 642 O O . PHE A 1 90 ? -2.116 0.157 8.979 1.00 88.44 90 PHE A O 1
ATOM 649 N N . GLY A 1 91 ? -2.471 -1.556 7.577 1.00 90.00 91 GLY A N 1
ATOM 650 C CA . GLY A 1 91 ? -3.479 -0.856 6.788 1.00 90.00 91 GLY A CA 1
ATOM 651 C C . GLY A 1 91 ? -4.691 -0.429 7.620 1.00 90.00 91 GLY A C 1
ATOM 652 O O . GLY A 1 91 ? -5.131 0.717 7.516 1.00 90.00 91 GLY A O 1
ATOM 653 N N . LEU A 1 92 ? -5.210 -1.319 8.471 1.00 92.06 92 LEU A N 1
ATOM 654 C CA . LEU A 1 92 ? -6.354 -1.039 9.344 1.00 92.06 92 LEU A CA 1
ATOM 655 C C . LEU A 1 92 ? -6.029 0.0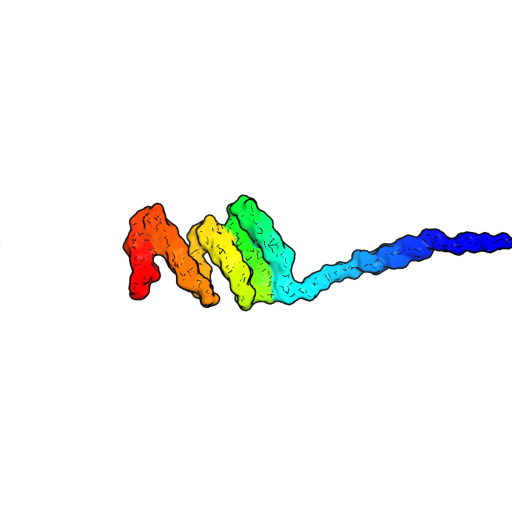41 10.375 1.00 92.06 92 LEU A C 1
ATOM 657 O O . LEU A 1 92 ? -6.827 0.958 10.560 1.00 92.06 92 LEU A O 1
ATOM 661 N N . TYR A 1 93 ? -4.843 -0.007 10.984 1.00 92.50 93 TYR A N 1
ATOM 662 C CA . TYR A 1 93 ? -4.398 1.032 11.908 1.00 92.50 93 TYR A CA 1
ATOM 663 C C . TYR A 1 93 ? -4.356 2.410 11.235 1.00 92.50 93 TYR A C 1
ATOM 665 O O . TYR A 1 93 ? -4.906 3.379 11.758 1.00 92.50 93 TYR A O 1
ATOM 673 N N . HIS A 1 94 ? -3.770 2.505 10.038 1.00 92.88 94 HIS A N 1
ATOM 674 C CA . HIS A 1 94 ? -3.719 3.767 9.299 1.00 92.88 94 HIS A CA 1
ATOM 675 C C . HIS A 1 94 ? -5.099 4.250 8.840 1.00 92.88 94 HIS A C 1
ATOM 677 O O . HIS A 1 94 ? -5.359 5.454 8.879 1.00 92.88 94 HIS A O 1
ATOM 683 N N . LYS A 1 95 ? -6.006 3.337 8.476 1.00 92.38 95 LYS A N 1
ATOM 684 C CA . LYS A 1 95 ? -7.408 3.668 8.190 1.00 92.38 95 LYS A CA 1
ATOM 685 C C . LYS A 1 95 ? -8.111 4.247 9.417 1.00 92.38 95 LYS A C 1
ATOM 687 O O . LYS A 1 95 ? -8.739 5.296 9.307 1.00 92.38 95 LYS A O 1
ATOM 692 N N . ALA A 1 96 ? -7.972 3.615 10.580 1.00 94.56 96 ALA A N 1
ATOM 693 C CA . ALA A 1 96 ? -8.562 4.102 11.824 1.00 94.56 96 ALA A CA 1
ATOM 694 C C . ALA A 1 96 ? -8.017 5.486 12.208 1.00 94.56 96 ALA A C 1
ATOM 696 O O . ALA A 1 96 ? -8.787 6.378 12.555 1.00 94.56 96 ALA A O 1
ATOM 697 N N . LEU A 1 97 ? -6.706 5.711 12.065 1.00 94.38 97 LEU A N 1
ATOM 698 C CA . LEU A 1 97 ? -6.113 7.033 12.281 1.00 94.38 97 LEU A CA 1
ATOM 699 C C . LEU A 1 97 ? -6.674 8.087 11.321 1.00 94.38 97 LEU A C 1
ATOM 701 O O . LEU A 1 97 ? -6.923 9.218 11.740 1.00 94.38 97 LEU A O 1
ATOM 705 N N . ALA A 1 98 ? -6.877 7.738 10.049 1.00 92.94 98 ALA A N 1
ATOM 706 C CA . ALA A 1 98 ? -7.451 8.651 9.067 1.00 92.94 98 ALA A CA 1
ATOM 707 C C . ALA A 1 98 ? -8.906 9.012 9.407 1.00 92.94 98 ALA A C 1
ATOM 709 O O . ALA A 1 98 ? -9.253 10.192 9.368 1.00 92.94 98 ALA A O 1
ATOM 710 N N . LEU A 1 99 ? -9.722 8.030 9.812 1.00 94.38 99 LEU A N 1
ATOM 711 C CA . LEU A 1 99 ? -11.097 8.243 10.284 1.00 94.38 99 LEU A CA 1
ATOM 712 C C . LEU A 1 99 ? -11.130 9.145 11.524 1.00 94.38 99 LEU A C 1
ATOM 714 O O . LEU A 1 99 ? -11.791 10.184 11.522 1.00 94.38 99 LEU A O 1
ATOM 718 N N . ALA A 1 100 ? -10.318 8.834 12.535 1.00 96.75 100 ALA A N 1
ATOM 719 C CA . ALA A 1 100 ? -10.215 9.653 13.739 1.00 96.75 100 ALA A CA 1
ATOM 720 C C . ALA A 1 100 ? -9.768 11.093 13.426 1.00 96.75 100 ALA A C 1
ATOM 722 O O . ALA A 1 100 ? -10.280 12.045 14.014 1.00 96.75 100 ALA A O 1
ATOM 723 N N . SER A 1 101 ? -8.855 11.270 12.464 1.00 95.19 101 SER A N 1
ATOM 724 C CA . SER A 1 101 ? -8.352 12.589 12.047 1.00 95.19 101 SER A CA 1
ATOM 725 C C . SER A 1 101 ? -9.428 13.472 11.413 1.00 95.19 101 SER A C 1
ATOM 727 O O . SER A 1 101 ? -9.338 14.695 11.508 1.00 95.19 101 SER A O 1
ATOM 729 N N . VAL A 1 102 ? -10.453 12.879 10.792 1.00 95.31 102 VAL A N 1
ATOM 730 C CA . VAL A 1 102 ? -11.611 13.611 10.247 1.00 95.31 102 VAL A CA 1
ATOM 731 C C . VAL A 1 102 ? -12.790 13.683 11.226 1.00 95.31 102 VAL A C 1
ATOM 733 O O . VAL A 1 102 ? -13.843 14.210 10.876 1.00 95.31 102 VAL A O 1
ATOM 736 N N . GLY A 1 103 ? -12.603 13.212 12.465 1.00 96.75 103 GLY A N 1
ATOM 737 C CA . GLY A 1 103 ? -13.597 13.251 13.539 1.00 96.75 103 GLY A CA 1
ATOM 738 C C . GLY A 1 103 ? -14.492 12.014 13.634 1.00 96.75 103 GLY A C 1
ATOM 739 O O . GLY A 1 103 ? -15.348 11.968 14.515 1.00 96.75 103 GLY A O 1
ATOM 740 N N . ASP A 1 104 ? -14.287 11.009 12.782 1.00 97.19 104 ASP A N 1
ATOM 741 C CA . ASP A 1 104 ? -15.012 9.738 12.832 1.00 97.19 104 ASP A CA 1
ATOM 742 C C . ASP A 1 104 ? -14.365 8.796 13.858 1.00 97.19 104 ASP A C 1
ATOM 744 O O . ASP A 1 104 ? -13.614 7.872 13.536 1.00 97.19 104 ASP A O 1
ATOM 748 N N . LEU A 1 105 ? -14.601 9.105 15.134 1.00 97.06 105 LEU A N 1
ATOM 749 C CA . LEU A 1 105 ? -14.079 8.325 16.256 1.00 97.06 105 LEU A CA 1
ATOM 750 C C . LEU A 1 105 ? -14.784 6.971 16.391 1.00 97.06 105 LEU A C 1
ATOM 752 O O . LEU A 1 105 ? -14.152 6.012 16.818 1.00 97.06 105 LEU A O 1
ATOM 756 N N . GLU A 1 106 ? -16.061 6.894 16.017 1.00 96.88 106 GLU A N 1
ATOM 757 C CA . GLU A 1 106 ? -16.851 5.659 16.071 1.00 96.88 106 GLU A CA 1
ATOM 758 C C . GLU A 1 106 ? -16.341 4.645 15.042 1.00 96.88 106 GLU A C 1
ATOM 760 O O . GLU A 1 106 ? -16.041 3.508 15.402 1.00 96.88 106 GLU A O 1
ATOM 765 N N . GLY A 1 107 ? -16.133 5.063 13.788 1.00 95.38 107 GLY A N 1
ATOM 766 C CA . GLY A 1 107 ? -15.558 4.199 12.756 1.00 95.38 107 GLY A CA 1
ATOM 767 C C . GLY A 1 107 ? -14.108 3.797 13.044 1.00 95.38 107 GLY A C 1
ATOM 768 O O . GLY A 1 107 ? -13.682 2.697 12.690 1.00 95.38 107 GLY A O 1
ATOM 769 N N . ALA A 1 108 ? -13.331 4.658 13.710 1.00 96.12 108 ALA A N 1
ATOM 770 C CA . ALA A 1 108 ? -11.989 4.306 14.170 1.00 96.12 108 ALA A CA 1
ATOM 771 C C . ALA A 1 108 ? -12.014 3.260 15.301 1.00 96.12 108 ALA A C 1
ATOM 773 O O . ALA A 1 108 ? -11.214 2.323 15.271 1.00 96.12 108 ALA A O 1
ATOM 774 N N . ASP A 1 109 ? -12.923 3.403 16.270 1.00 96.06 109 ASP A N 1
ATOM 775 C CA . ASP A 1 109 ? -13.096 2.456 17.376 1.00 96.06 109 ASP A CA 1
ATOM 776 C C . ASP A 1 109 ? -13.552 1.082 16.876 1.00 96.06 109 ASP A C 1
ATOM 778 O O . ASP A 1 109 ? -12.965 0.075 17.261 1.00 96.06 109 ASP A O 1
ATOM 782 N N . GLU A 1 110 ? -14.505 1.028 15.941 1.00 95.69 110 GLU A N 1
ATOM 783 C CA . GLU A 1 110 ? -14.975 -0.232 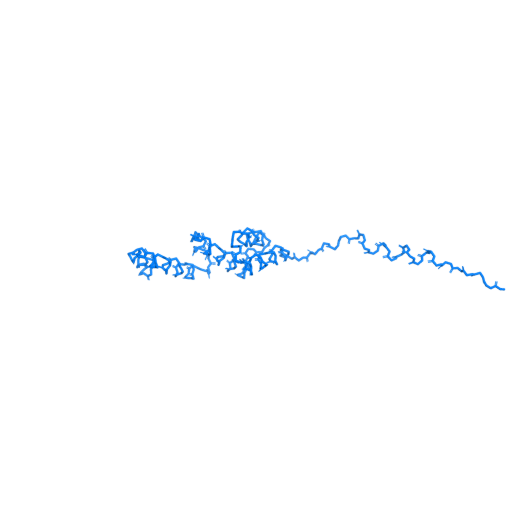15.346 1.00 95.69 110 GLU A CA 1
ATOM 784 C C . GLU A 1 110 ? -13.829 -1.032 14.703 1.00 95.69 110 GLU A C 1
ATOM 786 O O . GLU A 1 110 ? -13.753 -2.250 14.845 1.00 95.69 110 GLU A O 1
ATOM 791 N N . ILE A 1 111 ? -12.885 -0.352 14.043 1.00 92.38 111 ILE A N 1
ATOM 792 C CA . ILE A 1 111 ? -11.719 -1.001 13.428 1.00 92.38 111 ILE A CA 1
ATOM 793 C C . ILE A 1 111 ? -10.709 -1.492 14.477 1.00 92.38 111 ILE A C 1
ATOM 795 O O . ILE A 1 111 ? -10.063 -2.520 14.265 1.00 92.38 111 ILE A O 1
ATOM 799 N N . LEU A 1 112 ? -10.516 -0.751 15.570 1.00 91.38 112 LEU A N 1
ATOM 800 C CA . LEU A 1 112 ? -9.470 -1.036 16.560 1.00 91.38 112 LEU A CA 1
ATOM 801 C C . LEU A 1 112 ? -9.924 -1.973 17.685 1.00 91.38 112 LEU A C 1
ATOM 803 O O . LEU A 1 112 ? -9.076 -2.628 18.295 1.00 91.38 112 LEU A O 1
ATOM 807 N N . SER A 1 113 ? -11.226 -2.042 17.953 1.00 91.50 113 SER A N 1
ATOM 808 C CA . SER A 1 113 ? -11.801 -2.813 19.059 1.00 91.50 113 SER A CA 1
ATOM 809 C C . SER A 1 113 ? -12.070 -4.287 18.721 1.00 91.50 113 SER A C 1
ATOM 811 O O . SER A 1 113 ? -12.087 -5.103 19.646 1.00 91.50 113 SER A O 1
ATOM 813 N N . GLY A 1 114 ? -12.137 -4.644 17.429 1.00 75.00 114 GLY A N 1
ATOM 814 C CA . GLY A 1 114 ? -12.137 -6.032 16.933 1.00 75.00 114 GLY A CA 1
ATOM 815 C C . GLY A 1 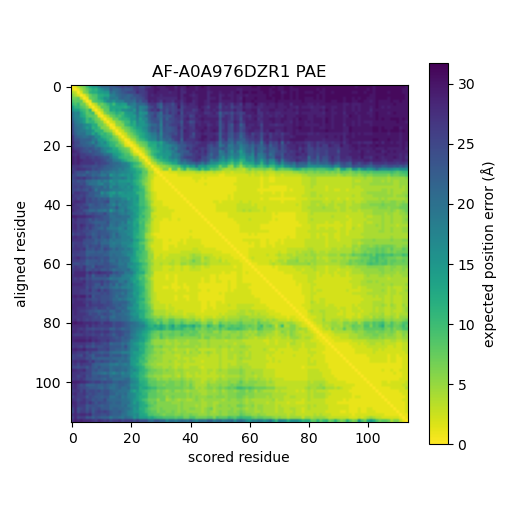114 ? -13.499 -6.709 16.848 1.00 75.00 114 GLY A C 1
ATOM 816 O O . GLY A 1 114 ? -14.227 -6.738 17.863 1.00 75.00 114 GLY A O 1
#